Protein AF-A0A9E5QX02-F1 (afdb_monomer_lite)

pLDDT: mean 84.12, std 15.32, range [44.25, 98.12]

Secondary structure (DSSP, 8-state):
-----------------PPPP--EEEEE----GGG-S--EEEEE-TT--EEEEE---SEETTEE-HHHHHHHHHHHHHHHHHHHHTT------------------

Radius of gyration: 23.59 Å; chains: 1; bounding box: 72×51×41 Å

Structure (mmCIF, N/CA/C/O backbone):
data_AF-A0A9E5QX02-F1
#
_entry.id   AF-A0A9E5QX02-F1
#
loop_
_atom_site.group_PDB
_atom_site.id
_atom_site.type_symbol
_atom_site.label_atom_id
_atom_site.label_alt_id
_atom_site.label_comp_id
_atom_site.label_asym_id
_atom_site.label_entity_id
_atom_site.label_seq_id
_atom_site.pdbx_PDB_ins_code
_atom_site.Cartn_x
_atom_site.Cartn_y
_atom_site.Cartn_z
_atom_site.occupancy
_atom_site.B_iso_or_equiv
_atom_site.auth_seq_id
_atom_site.auth_comp_id
_atom_site.auth_asym_id
_atom_site.auth_atom_id
_atom_site.pdbx_PDB_model_num
ATOM 1 N N . MET A 1 1 ? -53.864 42.034 19.540 1.00 48.34 1 MET A N 1
ATOM 2 C CA . MET A 1 1 ? -53.451 40.647 19.834 1.00 48.34 1 MET A CA 1
ATOM 3 C C . MET A 1 1 ? -52.258 40.343 18.944 1.00 48.34 1 MET A C 1
ATOM 5 O O . MET A 1 1 ? -52.439 40.263 17.739 1.00 48.34 1 MET A O 1
ATOM 9 N N . ALA A 1 2 ? -51.043 40.322 19.492 1.00 44.25 2 ALA A N 1
ATOM 10 C CA . ALA A 1 2 ? -49.850 39.963 18.728 1.00 44.25 2 ALA A CA 1
ATOM 11 C C . ALA A 1 2 ? -49.615 38.461 18.913 1.00 44.25 2 ALA A C 1
ATOM 13 O O . ALA A 1 2 ? -49.439 38.001 20.038 1.00 44.25 2 ALA A O 1
ATOM 14 N N . SER A 1 3 ? -49.701 37.707 17.818 1.00 55.94 3 SER A N 1
ATOM 15 C CA . SER A 1 3 ? -49.433 36.270 17.791 1.00 55.94 3 SER A CA 1
ATOM 16 C C . SER A 1 3 ? -47.935 36.044 17.975 1.00 55.94 3 SER A C 1
ATOM 18 O O . SER A 1 3 ? -47.141 36.432 17.120 1.00 55.94 3 SER A O 1
ATOM 20 N N . SER A 1 4 ? -47.546 35.438 19.095 1.00 57.94 4 SER A N 1
ATOM 21 C CA . SER A 1 4 ? -46.177 34.976 19.319 1.00 57.94 4 SER A CA 1
ATOM 22 C C . SER A 1 4 ? -45.943 33.698 18.520 1.00 57.94 4 SER A C 1
ATOM 24 O O . SER A 1 4 ? -46.491 32.646 18.838 1.00 57.94 4 SER A O 1
ATOM 26 N N . SER A 1 5 ? -45.133 33.797 17.470 1.00 63.34 5 SER A N 1
ATOM 27 C CA . SER A 1 5 ? -44.633 32.641 16.731 1.00 63.34 5 SER A CA 1
ATOM 28 C C . SER A 1 5 ? -43.449 32.037 17.485 1.00 63.34 5 SER A C 1
ATOM 30 O O . SER A 1 5 ? -42.386 32.650 17.569 1.00 63.34 5 SER A O 1
ATOM 32 N N . THR A 1 6 ? -43.629 30.841 18.042 1.00 63.78 6 THR A N 1
ATOM 33 C CA . THR A 1 6 ? -42.537 30.041 18.611 1.00 63.78 6 THR A CA 1
ATOM 34 C C . THR A 1 6 ? -41.683 29.489 17.472 1.00 63.78 6 THR A C 1
ATOM 36 O O . THR A 1 6 ? -42.134 28.636 16.709 1.00 63.78 6 THR A O 1
ATOM 39 N N . LEU A 1 7 ? -40.450 29.979 17.348 1.00 53.75 7 LEU A N 1
ATOM 40 C CA . LEU A 1 7 ? -39.440 29.401 16.466 1.00 53.75 7 LEU A CA 1
ATOM 41 C C . LEU A 1 7 ? -38.857 28.156 17.143 1.00 53.75 7 LEU A C 1
ATOM 43 O O . LEU A 1 7 ? -38.283 28.244 18.226 1.00 53.75 7 LEU A O 1
ATOM 47 N N . MET A 1 8 ? -39.017 26.998 16.507 1.00 59.16 8 MET A N 1
ATOM 48 C CA . MET A 1 8 ? -38.301 25.781 16.884 1.00 59.16 8 MET A CA 1
ATOM 49 C C . MET A 1 8 ? -36.873 25.886 16.348 1.00 59.16 8 MET A C 1
ATOM 51 O O . MET A 1 8 ? -36.669 25.963 15.138 1.00 59.16 8 MET A O 1
ATOM 55 N N . ALA A 1 9 ? -35.887 25.936 17.241 1.00 64.44 9 ALA A N 1
A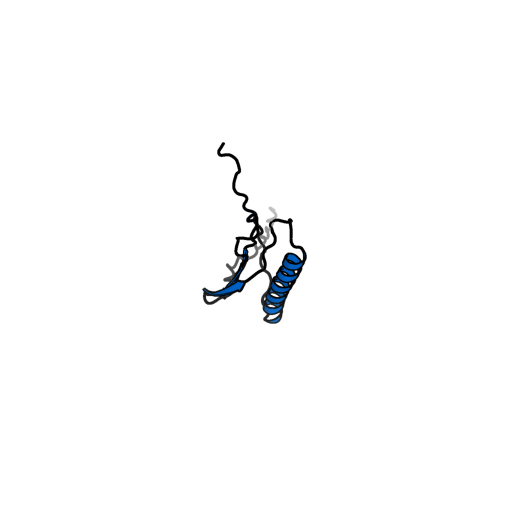TOM 56 C CA . ALA A 1 9 ? -34.490 25.802 16.856 1.00 64.44 9 ALA A CA 1
ATOM 57 C C . ALA A 1 9 ? -34.247 24.354 16.405 1.00 64.44 9 ALA A C 1
ATOM 59 O O . ALA A 1 9 ? -34.526 23.416 17.147 1.00 64.44 9 ALA A O 1
ATOM 60 N N . GLN A 1 10 ? -33.753 24.177 15.181 1.00 63.91 10 GLN A N 1
ATOM 61 C CA . GLN A 1 10 ? -33.304 22.883 14.678 1.00 63.91 10 GLN A CA 1
ATOM 62 C C . GLN A 1 10 ? -32.054 22.473 15.474 1.00 63.91 10 GLN A C 1
ATOM 64 O O . GLN A 1 10 ? -31.032 23.157 15.400 1.00 63.91 10 GLN A O 1
ATOM 69 N N . GLU A 1 11 ? -32.124 21.388 16.246 1.00 64.69 11 GLU A N 1
ATOM 70 C CA . GLU A 1 11 ? -30.949 20.832 16.925 1.00 64.69 11 GLU A CA 1
ATOM 71 C C . GLU A 1 11 ? -29.940 20.366 15.869 1.00 64.69 11 GLU A C 1
ATOM 73 O O . GLU A 1 11 ? -30.192 19.437 15.098 1.00 64.69 11 GLU A O 1
ATOM 78 N N . LEU A 1 12 ? -28.801 21.057 15.792 1.00 66.81 12 LEU A N 1
ATOM 79 C CA . LEU A 1 12 ? -27.678 20.619 14.974 1.00 66.81 12 LEU A CA 1
ATOM 80 C C . LEU A 1 12 ? -27.144 19.305 15.561 1.00 66.81 12 LEU A C 1
ATOM 82 O O . LEU A 1 12 ? -27.014 19.213 16.786 1.00 66.81 12 LEU A O 1
ATOM 86 N N . PRO A 1 13 ? -26.812 18.302 14.728 1.00 68.75 13 PRO A N 1
ATOM 87 C CA . PRO A 1 13 ? -26.211 17.074 15.222 1.00 68.75 13 PRO A CA 1
ATOM 88 C C . PRO A 1 13 ? -24.969 17.433 16.038 1.00 68.75 13 PRO A C 1
ATOM 90 O O . PRO A 1 13 ? -24.079 18.145 15.566 1.00 68.75 13 PRO A O 1
ATOM 93 N N . THR A 1 14 ? -24.922 16.972 17.284 1.00 60.59 14 THR A N 1
ATOM 94 C CA . THR A 1 14 ? -23.753 17.145 18.137 1.00 60.59 14 THR A CA 1
ATOM 95 C C . THR A 1 14 ? -22.588 16.399 17.495 1.00 60.59 14 THR A C 1
ATOM 97 O O . THR A 1 14 ? -22.561 15.170 17.440 1.00 60.59 14 THR A O 1
ATOM 100 N N . LEU A 1 15 ? -21.616 17.154 16.977 1.00 59.88 15 LEU A N 1
ATOM 101 C CA . LEU A 1 15 ? -20.345 16.622 16.495 1.00 59.88 15 LEU A CA 1
ATOM 102 C C . LEU A 1 15 ? -19.548 16.141 17.710 1.00 59.88 15 LEU A C 1
ATOM 104 O O . LEU A 1 15 ? -18.683 16.845 18.225 1.00 59.88 15 LEU A O 1
ATOM 108 N N . THR A 1 16 ? -19.874 14.957 18.221 1.00 64.06 16 THR A N 1
ATOM 109 C CA . THR A 1 16 ? -18.995 14.282 19.169 1.00 64.06 16 THR A CA 1
ATOM 110 C C . THR A 1 16 ? -17.711 13.926 18.418 1.00 64.06 16 THR A C 1
ATOM 112 O O . THR A 1 16 ? -17.784 13.239 17.394 1.00 64.06 16 THR A O 1
ATOM 115 N N . PRO A 1 17 ? -16.530 14.407 18.853 1.00 65.25 17 PRO A N 1
ATOM 116 C CA . PRO A 1 17 ? -15.276 13.977 18.256 1.00 65.25 17 PRO A CA 1
ATOM 117 C C . PRO A 1 17 ? -15.135 12.479 18.519 1.00 65.25 17 PRO A C 1
ATOM 119 O O . PRO A 1 17 ? -14.920 12.047 19.651 1.00 65.25 17 PRO A O 1
ATOM 122 N N . ARG A 1 18 ? -15.329 11.672 17.477 1.00 63.81 18 ARG A N 1
ATOM 123 C CA . ARG A 1 18 ? -15.153 10.227 17.564 1.00 63.81 18 ARG A CA 1
ATOM 124 C C . ARG A 1 18 ? -13.647 9.960 17.565 1.00 63.81 18 ARG A C 1
ATOM 126 O O . ARG A 1 18 ? -12.957 10.323 16.616 1.00 63.81 18 ARG A O 1
ATOM 133 N N . SER A 1 19 ? -13.134 9.395 18.657 1.00 74.81 19 SER A N 1
ATOM 134 C CA . SER A 1 19 ? -11.778 8.845 18.685 1.00 74.81 19 SER A CA 1
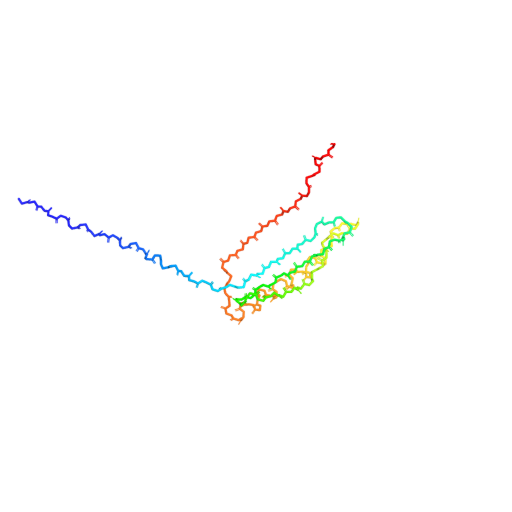ATOM 135 C C . SER A 1 19 ? -11.797 7.573 17.849 1.00 74.81 19 SER A C 1
ATOM 137 O O . SER A 1 19 ? -12.537 6.648 18.178 1.00 74.81 19 SER A O 1
ATOM 139 N N . TYR A 1 20 ? -11.044 7.551 16.754 1.00 79.38 20 TYR A N 1
ATOM 140 C CA . TYR A 1 20 ? -10.898 6.364 15.922 1.00 79.38 20 TYR A CA 1
ATOM 141 C C . TYR A 1 20 ? -9.561 5.709 16.225 1.00 79.38 20 TYR A C 1
ATOM 143 O O . TYR A 1 20 ? -8.519 6.365 16.188 1.00 79.38 20 TYR A O 1
ATOM 151 N N . GLU A 1 21 ? -9.602 4.411 16.472 1.00 89.62 21 GL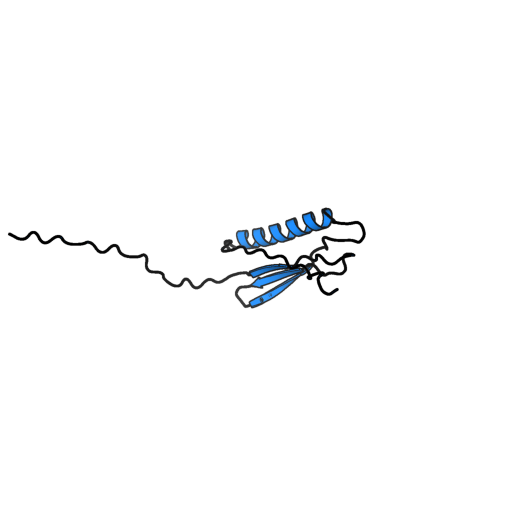U A N 1
ATOM 152 C CA . GLU A 1 21 ? -8.445 3.559 16.246 1.00 89.62 21 GLU A CA 1
ATOM 153 C C . GLU A 1 21 ? -8.412 3.217 14.757 1.00 89.62 21 GLU A C 1
ATOM 155 O O . GLU A 1 21 ? -9.458 3.117 14.109 1.00 89.62 21 GLU A O 1
ATOM 160 N N . TYR A 1 22 ? -7.217 3.111 14.187 1.00 93.38 22 TYR A N 1
ATOM 161 C CA . TYR A 1 22 ? -7.063 2.818 12.771 1.00 93.38 22 TYR A CA 1
ATOM 162 C C . TYR A 1 22 ? -5.882 1.891 12.541 1.00 93.38 22 TYR A C 1
ATOM 164 O O . TYR A 1 22 ? -4.804 2.073 13.104 1.00 93.38 22 TYR A O 1
ATOM 172 N N . TYR A 1 23 ? -6.083 0.961 11.614 1.00 96.69 23 TYR A N 1
ATOM 173 C CA . TYR A 1 23 ? -4.982 0.413 10.847 1.00 96.69 23 TYR A CA 1
ATOM 174 C C . TYR A 1 23 ? -4.647 1.372 9.710 1.00 96.69 23 TYR A C 1
ATOM 176 O O . TYR A 1 23 ? -5.526 1.826 8.977 1.00 96.69 23 TYR A O 1
ATOM 184 N N . GLN A 1 24 ? -3.362 1.648 9.526 1.00 96.75 24 GLN A N 1
ATOM 185 C CA . GLN A 1 24 ? -2.876 2.319 8.327 1.00 96.75 24 GLN A CA 1
ATOM 186 C C . GLN A 1 24 ? -2.200 1.287 7.431 1.00 96.75 24 GLN A C 1
ATOM 188 O O . GLN A 1 24 ? -1.151 0.753 7.782 1.00 96.75 24 GLN A O 1
ATOM 193 N N . VAL A 1 25 ? -2.776 1.045 6.254 1.00 97.25 25 VAL A N 1
ATOM 194 C CA . VAL A 1 25 ? -2.159 0.249 5.186 1.00 97.25 25 VAL A CA 1
ATOM 195 C C . VAL A 1 25 ? -1.652 1.211 4.117 1.00 97.25 25 VAL A C 1
ATOM 197 O O . VAL A 1 25 ? -2.406 2.021 3.589 1.00 97.25 25 VAL A O 1
ATOM 200 N N . THR A 1 26 ? -0.355 1.181 3.829 1.00 96.75 26 THR A N 1
ATOM 201 C CA . THR A 1 26 ? 0.293 2.047 2.836 1.00 96.75 26 THR A CA 1
ATOM 202 C C . THR A 1 26 ? 1.070 1.199 1.847 1.00 96.75 26 THR A C 1
ATOM 204 O O . THR A 1 26 ? 1.988 0.482 2.230 1.00 96.75 26 THR A O 1
ATOM 207 N N . THR A 1 27 ? 0.735 1.304 0.568 1.00 95.19 27 THR A N 1
ATOM 208 C CA . THR A 1 27 ? 1.452 0.638 -0.521 1.00 95.19 27 THR A CA 1
ATOM 209 C C . THR A 1 27 ? 2.332 1.653 -1.235 1.00 95.19 27 THR A C 1
ATOM 211 O O . THR A 1 27 ? 1.856 2.690 -1.693 1.00 95.19 27 THR A O 1
ATOM 214 N N . ILE A 1 28 ? 3.624 1.364 -1.326 1.00 92.44 28 ILE A N 1
ATOM 215 C CA . ILE A 1 28 ? 4.590 2.137 -2.101 1.00 92.44 28 ILE A CA 1
ATOM 216 C C . ILE A 1 28 ? 4.989 1.271 -3.283 1.00 92.44 28 ILE A C 1
ATOM 218 O O . ILE A 1 28 ? 5.604 0.222 -3.093 1.00 92.44 28 ILE A O 1
ATOM 222 N N . GLU A 1 29 ? 4.667 1.730 -4.487 1.00 88.31 29 GLU A N 1
ATOM 223 C CA . GLU A 1 29 ? 4.983 1.020 -5.721 1.00 88.31 29 GLU A CA 1
ATOM 224 C C . GLU A 1 29 ? 6.142 1.683 -6.457 1.00 88.31 29 GLU A C 1
ATOM 226 O O . GLU A 1 29 ? 6.191 2.905 -6.625 1.00 88.31 29 GLU A O 1
ATOM 231 N N . SER A 1 30 ? 7.113 0.880 -6.887 1.00 81.38 30 SER A N 1
ATOM 232 C CA . SER A 1 30 ? 8.266 1.401 -7.600 1.00 81.38 30 SER A CA 1
ATOM 233 C C . SER A 1 30 ? 7.961 1.672 -9.069 1.00 81.38 30 SER A C 1
ATOM 235 O O . SER A 1 30 ? 7.652 0.763 -9.836 1.00 81.38 30 SER A O 1
ATOM 237 N N . VAL A 1 31 ? 8.198 2.921 -9.472 1.00 77.88 31 VAL A N 1
ATOM 238 C CA . VAL A 1 31 ? 8.240 3.371 -10.873 1.00 77.88 31 VAL A CA 1
ATOM 239 C C . VAL A 1 31 ? 9.675 3.548 -11.393 1.00 77.88 31 VAL A C 1
ATOM 241 O O . VAL A 1 31 ? 9.907 4.221 -12.393 1.00 77.88 31 VAL A O 1
ATOM 244 N N . VAL A 1 32 ? 10.667 2.984 -10.692 1.00 74.31 32 VAL A N 1
ATOM 245 C CA . VAL A 1 32 ? 12.084 3.167 -11.036 1.00 74.31 32 VAL A CA 1
ATOM 246 C C . VAL A 1 32 ? 12.432 2.326 -12.271 1.00 74.31 32 VAL A C 1
ATOM 248 O O . VAL A 1 32 ? 12.171 1.116 -12.273 1.00 74.31 32 VAL A O 1
ATOM 251 N N . PRO A 1 33 ? 13.066 2.922 -13.302 1.00 67.56 33 PRO A N 1
ATOM 252 C CA . PRO A 1 33 ? 13.523 2.192 -14.479 1.00 67.56 33 PRO A CA 1
ATOM 253 C C . PRO A 1 33 ? 14.412 0.994 -14.125 1.00 67.56 33 PRO A C 1
ATOM 255 O O . PRO A 1 33 ? 15.144 1.008 -13.136 1.00 67.56 33 PRO A O 1
ATOM 258 N N . ALA A 1 34 ? 14.345 -0.052 -14.952 1.00 72.69 34 ALA A N 1
ATOM 259 C CA . ALA A 1 34 ? 15.065 -1.315 -14.759 1.00 72.69 34 ALA A CA 1
ATOM 260 C C . ALA A 1 34 ? 14.711 -2.095 -13.473 1.00 72.69 34 ALA A C 1
ATOM 262 O O . ALA A 1 34 ? 15.386 -3.070 -13.154 1.00 72.69 34 ALA A O 1
ATOM 263 N N . GLY A 1 35 ? 13.642 -1.718 -12.761 1.00 71.25 35 GLY A N 1
ATOM 264 C CA . GLY A 1 35 ? 13.120 -2.499 -11.637 1.00 71.25 35 GLY A CA 1
ATOM 265 C C . GLY A 1 35 ? 14.013 -2.488 -10.399 1.00 71.25 35 GLY A C 1
ATOM 266 O O . GLY A 1 35 ? 13.974 -3.427 -9.611 1.00 71.25 35 GLY A O 1
ATOM 267 N N . LEU A 1 36 ? 14.833 -1.449 -10.223 1.00 77.94 36 LEU A N 1
ATOM 268 C CA . LEU A 1 36 ? 15.742 -1.331 -9.076 1.00 77.94 36 LEU A CA 1
ATOM 269 C C . LEU A 1 36 ? 15.063 -0.835 -7.796 1.00 77.94 36 LEU A C 1
ATOM 271 O O . LEU A 1 36 ? 15.687 -0.826 -6.732 1.00 77.94 36 LEU A O 1
ATOM 275 N N . GLY A 1 37 ? 13.812 -0.382 -7.870 1.00 80.00 37 GLY A N 1
ATOM 276 C CA . GLY A 1 37 ? 13.118 0.025 -6.661 1.00 80.00 37 GLY A CA 1
ATOM 277 C C . GLY A 1 37 ? 12.625 -1.154 -5.833 1.00 80.00 37 GLY A C 1
ATOM 278 O O . GLY A 1 37 ? 12.844 -2.328 -6.134 1.00 80.00 37 GLY A O 1
ATOM 279 N N . ARG A 1 38 ? 12.028 -0.806 -4.698 1.00 88.06 38 ARG A N 1
ATOM 280 C CA . ARG A 1 38 ? 11.621 -1.744 -3.659 1.00 88.06 38 ARG A CA 1
ATOM 281 C C . ARG A 1 38 ? 10.170 -1.451 -3.326 1.00 88.06 38 ARG A C 1
ATOM 283 O O . ARG A 1 38 ? 9.925 -0.666 -2.414 1.00 88.06 38 ARG A O 1
ATOM 290 N N . SER A 1 39 ? 9.240 -2.042 -4.072 1.00 93.94 39 SER A N 1
ATOM 291 C CA . SER A 1 39 ? 7.827 -1.950 -3.712 1.00 93.94 39 SER A CA 1
ATOM 292 C C . SER A 1 39 ? 7.597 -2.561 -2.322 1.00 93.94 39 SER A C 1
ATOM 294 O O . SER A 1 39 ? 8.212 -3.578 -1.963 1.00 93.94 39 SER A O 1
ATOM 296 N N . ARG A 1 40 ? 6.765 -1.916 -1.501 1.00 95.62 40 ARG A N 1
ATOM 297 C CA . ARG A 1 40 ? 6.482 -2.313 -0.112 1.00 95.62 40 ARG A CA 1
ATOM 298 C C . ARG A 1 40 ? 5.040 -2.030 0.259 1.00 95.62 40 ARG A C 1
ATOM 300 O O . ARG A 1 40 ? 4.506 -0.985 -0.094 1.00 95.62 40 ARG A O 1
ATOM 307 N N . MET A 1 41 ? 4.469 -2.910 1.066 1.00 97.12 41 MET A N 1
ATOM 308 C CA . MET A 1 41 ? 3.275 -2.622 1.845 1.00 97.12 41 MET A CA 1
ATOM 309 C C . MET A 1 41 ? 3.683 -2.448 3.303 1.00 97.12 41 MET A C 1
ATOM 311 O O . MET A 1 41 ? 4.309 -3.327 3.891 1.00 97.12 41 MET A O 1
ATOM 315 N N . LEU A 1 42 ? 3.338 -1.304 3.871 1.00 97.50 42 LEU A N 1
ATOM 316 C CA . LEU A 1 42 ? 3.549 -0.966 5.268 1.00 97.50 42 LEU A CA 1
ATOM 317 C C . LEU A 1 42 ? 2.201 -1.015 5.969 1.00 97.50 42 LEU A C 1
ATOM 319 O O . LEU A 1 42 ? 1.255 -0.362 5.529 1.00 97.50 42 LEU A O 1
ATOM 323 N N . ILE A 1 43 ? 2.119 -1.771 7.054 1.00 97.88 43 ILE A N 1
ATOM 324 C CA . ILE A 1 43 ? 0.930 -1.844 7.892 1.00 97.88 43 ILE A CA 1
ATOM 325 C C . ILE A 1 43 ? 1.304 -1.338 9.272 1.00 97.88 43 ILE A C 1
ATOM 327 O O . ILE A 1 43 ? 2.276 -1.803 9.862 1.00 97.88 43 ILE A O 1
ATOM 331 N N . ARG A 1 44 ? 0.543 -0.379 9.781 1.00 97.38 44 ARG A N 1
ATOM 332 C CA . ARG A 1 44 ? 0.645 0.107 11.154 1.00 97.38 44 ARG A CA 1
ATOM 333 C C . ARG A 1 44 ? -0.643 -0.237 11.885 1.00 97.38 44 ARG A C 1
ATOM 335 O O . ARG A 1 44 ? -1.712 0.081 11.370 1.00 97.38 44 ARG A O 1
ATOM 342 N N . ASP A 1 45 ? -0.515 -0.892 13.031 1.00 95.44 45 ASP A N 1
ATOM 343 C CA . ASP A 1 45 ? -1.645 -1.250 13.893 1.00 95.44 45 ASP A CA 1
ATOM 344 C C . ASP A 1 45 ? -2.027 -0.112 14.854 1.00 95.44 45 ASP A C 1
ATOM 346 O O . ASP A 1 45 ? -1.347 0.919 14.936 1.00 95.44 45 ASP A O 1
ATOM 350 N N . GLU A 1 46 ? -3.108 -0.312 15.602 1.00 93.38 46 GLU A N 1
ATOM 351 C CA . GLU A 1 46 ? -3.641 0.632 16.584 1.00 93.38 46 GLU A CA 1
ATOM 352 C C . GLU A 1 46 ? -2.672 0.913 17.745 1.00 93.38 46 GLU A C 1
ATOM 354 O O . GLU A 1 46 ? -2.715 1.976 18.362 1.00 93.38 46 GLU A O 1
ATOM 359 N N . ASN A 1 47 ? -1.734 -0.005 17.995 1.00 94.06 47 ASN A N 1
ATOM 360 C CA . ASN A 1 47 ? -0.695 0.115 19.016 1.00 94.06 47 ASN A CA 1
ATOM 361 C C . ASN A 1 47 ? 0.589 0.775 18.476 1.00 94.06 47 ASN A C 1
ATOM 363 O O . ASN A 1 47 ? 1.585 0.901 19.194 1.00 94.06 47 ASN A O 1
ATOM 367 N N . GLY A 1 48 ? 0.596 1.184 17.204 1.00 92.12 48 GLY A N 1
ATOM 368 C CA . GLY A 1 48 ? 1.722 1.828 16.538 1.00 92.12 48 GLY A CA 1
ATOM 369 C C . GLY A 1 48 ? 2.844 0.879 16.104 1.00 92.12 48 GLY A C 1
ATOM 370 O O . GLY A 1 48 ? 3.909 1.363 15.704 1.00 92.12 48 GLY A O 1
ATOM 371 N N . ARG A 1 49 ? 2.639 -0.443 16.154 1.00 95.44 49 ARG A N 1
ATOM 372 C CA . ARG A 1 49 ? 3.597 -1.435 15.643 1.00 95.44 49 ARG A CA 1
ATOM 373 C C . ARG A 1 49 ? 3.518 -1.478 14.122 1.00 95.44 49 ARG A C 1
ATOM 375 O O . ARG A 1 49 ? 2.447 -1.323 13.544 1.00 95.44 49 ARG A O 1
ATOM 382 N N . GLN A 1 50 ? 4.663 -1.699 13.479 1.00 96.69 50 GLN A N 1
ATOM 383 C CA . GLN A 1 50 ? 4.773 -1.706 12.024 1.00 96.69 50 GLN A CA 1
ATOM 384 C C . GLN A 1 50 ? 5.145 -3.094 11.494 1.00 96.69 50 GLN A C 1
ATOM 386 O O . GLN A 1 50 ? 6.114 -3.703 11.944 1.00 96.69 50 GLN A O 1
ATOM 391 N N . GLU A 1 51 ? 4.388 -3.553 10.505 1.00 96.00 51 GLU A N 1
ATOM 392 C CA . GLU A 1 51 ? 4.661 -4.714 9.663 1.00 96.00 51 GLU A CA 1
ATOM 393 C C . GLU A 1 51 ? 5.047 -4.222 8.257 1.00 96.00 51 GLU A C 1
ATOM 395 O O . GLU A 1 51 ? 4.453 -3.280 7.730 1.00 96.00 51 GLU A 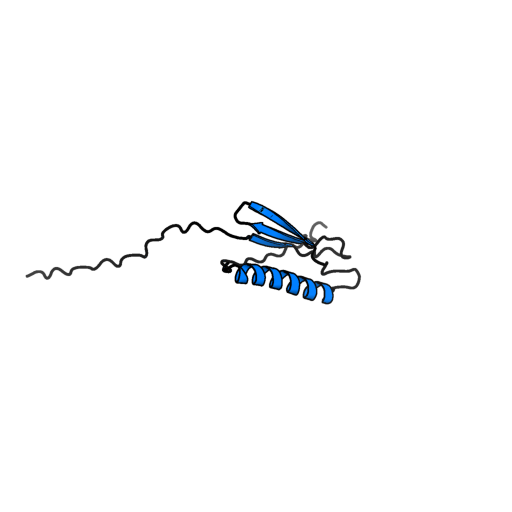O 1
ATOM 400 N N . GLU A 1 52 ? 6.059 -4.843 7.648 1.00 96.25 52 GLU A N 1
ATOM 401 C CA . GLU A 1 52 ? 6.480 -4.567 6.271 1.00 96.25 52 GLU A CA 1
ATOM 402 C C . GLU A 1 52 ? 6.402 -5.853 5.449 1.00 96.25 52 GLU A C 1
ATOM 404 O O . GLU A 1 52 ? 7.065 -6.845 5.759 1.00 96.25 52 GLU A O 1
ATOM 409 N N . LEU A 1 53 ? 5.633 -5.809 4.364 1.00 95.56 53 LEU A N 1
ATOM 410 C CA . LEU A 1 53 ? 5.557 -6.869 3.369 1.00 95.56 53 LEU A CA 1
ATOM 411 C C . LEU A 1 53 ? 6.224 -6.399 2.077 1.00 95.56 53 LEU A C 1
ATOM 413 O O . LEU A 1 53 ? 6.063 -5.256 1.633 1.00 95.56 53 LEU A O 1
ATOM 417 N N . LYS A 1 54 ? 7.000 -7.292 1.463 1.00 95.19 54 LYS A N 1
ATOM 418 C CA . LYS A 1 54 ? 7.606 -7.030 0.156 1.00 95.19 54 LYS A CA 1
ATOM 419 C C . LYS A 1 54 ? 6.553 -7.192 -0.931 1.00 95.19 54 LYS A C 1
ATOM 421 O O . LYS A 1 54 ? 5.829 -8.180 -0.939 1.00 95.19 54 LYS A O 1
ATOM 426 N N . LEU A 1 55 ? 6.526 -6.228 -1.840 1.00 95.69 55 LEU A N 1
ATOM 427 C CA . LEU A 1 55 ? 5.749 -6.273 -3.069 1.00 95.69 55 LEU A CA 1
ATOM 428 C C . LEU A 1 55 ? 6.710 -6.390 -4.257 1.00 95.69 55 LEU A C 1
ATOM 430 O O . LEU A 1 55 ? 7.885 -6.017 -4.160 1.00 95.69 55 LEU A O 1
ATOM 434 N N . GLU A 1 56 ? 6.208 -6.911 -5.367 1.00 93.81 56 GLU A N 1
ATOM 435 C CA . GLU A 1 56 ? 6.962 -7.073 -6.605 1.00 93.81 56 GLU A CA 1
ATOM 436 C C . GLU A 1 56 ? 7.047 -5.758 -7.391 1.00 93.81 56 GLU A C 1
ATOM 438 O O . GLU A 1 56 ? 6.189 -4.887 -7.272 1.00 93.81 56 GLU A O 1
ATOM 443 N N . ASN A 1 57 ? 8.073 -5.598 -8.227 1.00 90.38 57 ASN A N 1
ATOM 444 C CA . ASN A 1 57 ? 8.262 -4.365 -8.998 1.00 90.38 57 ASN A CA 1
ATOM 445 C C . ASN A 1 57 ? 7.379 -4.320 -10.251 1.00 90.38 57 ASN A C 1
ATOM 447 O O . ASN A 1 57 ? 7.271 -5.309 -10.976 1.00 90.38 57 ASN A O 1
ATOM 451 N N . PHE A 1 58 ? 6.823 -3.149 -10.566 1.00 89.81 58 PHE A N 1
ATOM 452 C CA . PHE A 1 58 ? 5.994 -2.963 -11.763 1.00 89.81 58 PHE A CA 1
ATOM 453 C C . PHE A 1 58 ? 6.808 -2.821 -13.048 1.00 89.81 58 PHE A C 1
ATOM 455 O O . PHE A 1 58 ? 6.341 -3.232 -14.104 1.00 89.81 58 PHE A O 1
ATOM 462 N N . PHE A 1 59 ? 8.015 -2.257 -12.982 1.00 87.19 59 PHE A N 1
ATOM 463 C CA . PHE A 1 59 ? 8.825 -1.944 -14.160 1.00 87.19 59 PHE A CA 1
ATOM 464 C C . PHE A 1 59 ? 10.065 -2.825 -14.257 1.00 87.19 59 PHE A C 1
ATOM 466 O O . PHE A 1 59 ? 10.681 -3.200 -13.263 1.00 87.19 59 PHE A O 1
ATOM 473 N N . SER A 1 60 ? 10.457 -3.100 -15.494 1.00 84.81 60 SER A N 1
ATOM 474 C CA . SER A 1 60 ? 11.691 -3.777 -15.874 1.00 84.81 60 SER A CA 1
ATOM 475 C C . SER A 1 60 ? 12.319 -3.058 -17.071 1.00 84.81 60 SER A C 1
ATOM 477 O O . SER A 1 60 ? 11.745 -2.109 -17.608 1.00 84.81 60 SER A O 1
ATOM 479 N N . ALA A 1 61 ? 13.483 -3.520 -17.533 1.00 84.12 61 ALA A N 1
ATOM 480 C CA . ALA A 1 61 ? 14.098 -2.984 -18.750 1.00 84.12 61 ALA A CA 1
ATOM 481 C C . ALA A 1 61 ? 13.245 -3.214 -20.016 1.00 84.12 61 ALA A C 1
ATOM 483 O O . ALA A 1 61 ? 13.400 -2.486 -20.990 1.00 84.12 61 ALA A O 1
ATOM 484 N N . VAL A 1 62 ? 12.343 -4.203 -20.004 1.00 86.81 62 VAL A N 1
ATOM 485 C CA . VAL A 1 62 ? 11.481 -4.551 -21.148 1.00 86.81 62 VAL A CA 1
ATOM 486 C C . VAL A 1 62 ? 10.087 -3.921 -21.071 1.00 86.81 62 VAL A C 1
ATOM 488 O O . VAL A 1 62 ? 9.286 -4.100 -21.984 1.00 86.81 62 VAL A O 1
ATOM 491 N N . GLY A 1 63 ? 9.791 -3.178 -19.999 1.00 86.56 63 GLY A N 1
ATOM 492 C CA . GLY A 1 63 ? 8.496 -2.537 -19.772 1.00 86.56 63 GLY A CA 1
ATOM 493 C C . GLY A 1 63 ? 7.801 -3.010 -18.496 1.00 86.56 63 GLY A C 1
ATOM 494 O O . GLY A 1 63 ? 8.452 -3.432 -17.534 1.00 86.56 63 GLY A O 1
ATOM 495 N N . ILE A 1 64 ? 6.473 -2.893 -18.488 1.00 90.69 64 ILE A N 1
ATOM 496 C CA . ILE A 1 64 ? 5.615 -3.156 -17.327 1.00 90.69 64 ILE A CA 1
ATOM 497 C C . ILE A 1 64 ? 5.378 -4.663 -17.154 1.00 90.69 64 ILE A C 1
ATOM 499 O O . ILE A 1 64 ? 5.039 -5.362 -18.108 1.00 90.69 64 ILE A O 1
ATOM 503 N N . ASN A 1 65 ? 5.506 -5.157 -15.924 1.00 91.19 65 ASN A N 1
ATOM 504 C CA . ASN A 1 65 ? 5.214 -6.532 -15.545 1.00 91.19 65 ASN A CA 1
ATOM 505 C C . ASN A 1 65 ? 3.809 -6.639 -14.925 1.00 91.19 65 ASN A C 1
ATOM 507 O O . ASN A 1 65 ? 3.620 -6.453 -13.723 1.00 91.19 65 ASN A O 1
ATOM 511 N N . PHE A 1 66 ? 2.818 -6.987 -15.748 1.00 94.69 66 PHE A N 1
ATOM 512 C CA . PHE A 1 66 ? 1.436 -7.178 -15.294 1.00 94.69 66 PHE A CA 1
ATOM 513 C C . PHE A 1 66 ? 1.253 -8.363 -14.342 1.00 94.69 66 PHE A C 1
ATOM 515 O O . PHE A 1 66 ? 0.346 -8.334 -13.516 1.00 94.69 66 PHE A O 1
ATOM 522 N N . GLY A 1 67 ? 2.110 -9.386 -14.416 1.00 95.00 67 GLY A N 1
ATOM 523 C CA . GLY A 1 67 ? 2.080 -10.503 -13.469 1.00 95.00 67 GLY A CA 1
ATOM 524 C C . GLY A 1 67 ? 2.382 -10.038 -12.046 1.00 95.00 67 GLY A C 1
ATOM 525 O O . GLY A 1 67 ? 1.648 -10.367 -11.116 1.00 95.00 67 GLY A O 1
ATOM 526 N N . ASN A 1 68 ? 3.406 -9.195 -11.902 1.00 93.44 68 ASN A N 1
ATOM 527 C CA . ASN A 1 68 ? 3.767 -8.580 -10.627 1.00 93.44 68 ASN A CA 1
ATOM 528 C C . ASN A 1 68 ? 2.641 -7.685 -10.099 1.00 93.44 68 ASN A C 1
ATOM 530 O O . ASN A 1 68 ? 2.288 -7.789 -8.929 1.00 93.44 68 ASN A O 1
ATOM 534 N N . ILE A 1 69 ? 2.032 -6.872 -10.971 1.00 93.56 69 ILE A N 1
ATOM 535 C CA . ILE A 1 69 ? 0.885 -6.025 -10.609 1.00 93.56 69 ILE A CA 1
ATOM 536 C C . ILE A 1 69 ? -0.264 -6.878 -10.065 1.00 93.56 69 ILE A C 1
ATOM 538 O O . ILE A 1 69 ? -0.721 -6.643 -8.954 1.00 93.56 69 ILE A O 1
ATOM 542 N N . MET A 1 70 ? -0.698 -7.906 -10.799 1.00 95.88 70 MET A N 1
ATOM 543 C CA . MET A 1 70 ? -1.804 -8.767 -10.360 1.00 95.88 70 MET A CA 1
ATOM 544 C C . MET A 1 70 ? -1.499 -9.487 -9.040 1.00 95.88 70 MET A C 1
ATOM 546 O O . MET A 1 70 ? -2.382 -9.622 -8.195 1.00 95.88 70 MET A O 1
ATOM 550 N N . SER A 1 71 ? -0.253 -9.932 -8.850 1.00 96.25 71 SER A N 1
ATOM 551 C CA . SER A 1 71 ? 0.188 -10.544 -7.594 1.00 96.25 71 SER A CA 1
ATOM 552 C C . SER A 1 71 ? 0.117 -9.552 -6.426 1.00 96.25 71 SER A C 1
ATOM 554 O O . SER A 1 71 ? -0.424 -9.879 -5.369 1.00 96.25 71 SER A O 1
ATOM 556 N N . ASN A 1 72 ? 0.600 -8.320 -6.622 1.00 95.44 72 ASN A N 1
ATOM 557 C CA . ASN A 1 72 ? 0.533 -7.267 -5.609 1.00 95.44 72 ASN A CA 1
ATOM 558 C C . ASN A 1 72 ? -0.914 -6.903 -5.266 1.00 95.44 72 ASN A C 1
ATOM 560 O O . ASN A 1 72 ? -1.252 -6.862 -4.087 1.00 95.44 72 ASN A O 1
ATOM 564 N N . GLU A 1 73 ? -1.779 -6.719 -6.267 1.00 97.12 73 GLU A N 1
ATOM 565 C CA . GLU A 1 73 ? -3.208 -6.437 -6.069 1.00 97.12 73 GLU A CA 1
ATOM 566 C C . GLU A 1 73 ? -3.893 -7.530 -5.239 1.00 97.12 73 GLU A C 1
ATOM 568 O O . GLU A 1 73 ? -4.638 -7.228 -4.306 1.00 97.12 73 GLU A O 1
ATOM 573 N N . ALA A 1 74 ? -3.589 -8.805 -5.502 1.00 97.56 74 ALA A N 1
ATOM 574 C CA . ALA A 1 74 ? -4.107 -9.907 -4.698 1.00 97.56 74 ALA A CA 1
ATOM 575 C C . ALA A 1 74 ? -3.611 -9.842 -3.243 1.00 97.56 74 ALA A C 1
ATOM 577 O O . ALA A 1 74 ? -4.393 -10.044 -2.316 1.00 97.56 74 ALA A O 1
ATOM 578 N N . MET A 1 75 ? -2.330 -9.528 -3.014 1.00 96.75 75 MET A N 1
ATOM 579 C CA . MET A 1 75 ? -1.784 -9.375 -1.659 1.00 96.75 75 MET A CA 1
ATOM 580 C C . MET A 1 75 ? -2.424 -8.204 -0.902 1.00 96.75 75 MET A C 1
ATOM 582 O O . MET A 1 75 ? -2.769 -8.351 0.272 1.00 96.75 75 MET A O 1
ATOM 586 N N . ILE A 1 76 ? -2.615 -7.062 -1.568 1.00 96.81 76 ILE A N 1
ATOM 587 C CA . ILE A 1 76 ? -3.278 -5.880 -1.005 1.00 96.81 76 ILE A CA 1
ATOM 588 C C . ILE A 1 76 ? -4.727 -6.207 -0.661 1.00 96.81 76 ILE A C 1
ATOM 590 O O . ILE A 1 76 ? -5.135 -6.031 0.488 1.00 96.81 76 ILE A O 1
ATOM 594 N N . GLY A 1 77 ? -5.476 -6.763 -1.615 1.00 97.00 77 GLY A N 1
ATOM 595 C CA . GLY A 1 77 ? -6.861 -7.176 -1.411 1.00 97.00 77 GLY A CA 1
ATOM 596 C C . GLY A 1 77 ? -7.010 -8.164 -0.255 1.00 97.00 77 GLY A C 1
ATOM 597 O O . GLY A 1 77 ? -7.857 -7.963 0.610 1.00 97.00 77 GLY A O 1
ATOM 598 N N . ASN A 1 78 ? -6.133 -9.169 -0.168 1.00 97.88 78 ASN A N 1
ATOM 599 C CA . ASN A 1 78 ? -6.147 -10.144 0.922 1.00 97.88 78 ASN A CA 1
ATOM 600 C C . ASN A 1 78 ? -5.914 -9.497 2.293 1.00 97.88 78 ASN A C 1
ATOM 602 O O . ASN A 1 78 ? -6.573 -9.881 3.257 1.00 97.88 78 ASN A O 1
ATOM 606 N N . LYS A 1 79 ? -5.015 -8.508 2.405 1.00 97.38 79 LYS A N 1
ATOM 607 C CA . LYS A 1 79 ? -4.796 -7.802 3.678 1.00 97.38 79 LYS A CA 1
ATOM 608 C C . LYS A 1 79 ? -6.013 -6.968 4.074 1.00 97.38 79 LYS A C 1
ATOM 610 O O . LYS A 1 79 ? -6.396 -6.980 5.241 1.00 97.38 79 LYS A O 1
ATOM 615 N N . ILE A 1 80 ? -6.633 -6.269 3.122 1.00 97.44 80 ILE A N 1
ATOM 616 C CA . ILE A 1 80 ? -7.852 -5.492 3.384 1.00 97.44 80 ILE A CA 1
ATOM 617 C C . ILE A 1 80 ? -9.010 -6.415 3.777 1.00 97.44 80 ILE A C 1
ATOM 619 O O . ILE A 1 80 ? -9.698 -6.134 4.755 1.00 97.44 80 ILE A O 1
ATOM 623 N N . GLN A 1 81 ? -9.178 -7.547 3.088 1.00 97.81 81 GLN A N 1
ATOM 624 C CA . GLN A 1 81 ? -10.175 -8.554 3.448 1.00 97.81 81 GLN A CA 1
ATOM 625 C C . GLN A 1 81 ? -9.914 -9.117 4.847 1.00 97.81 81 GLN A C 1
ATOM 627 O O . GLN A 1 81 ? -10.834 -9.181 5.649 1.00 97.81 81 GLN A O 1
ATOM 632 N N . GLN A 1 82 ? -8.661 -9.439 5.185 1.00 97.62 82 GLN A N 1
ATOM 633 C CA . GLN A 1 82 ? -8.299 -9.920 6.519 1.00 97.62 82 GLN A CA 1
ATOM 634 C C . GLN A 1 82 ? -8.681 -8.916 7.618 1.00 97.62 82 GLN A C 1
ATOM 636 O O . GLN A 1 82 ? -9.179 -9.320 8.667 1.00 97.62 82 GLN A O 1
ATOM 641 N N . LEU A 1 83 ? -8.444 -7.618 7.402 1.00 97.19 83 LEU A N 1
ATOM 642 C CA . LEU A 1 83 ? -8.852 -6.576 8.349 1.00 97.19 83 LEU A CA 1
ATOM 643 C C . LEU A 1 83 ? -10.382 -6.464 8.423 1.00 97.19 83 LEU A C 1
ATOM 645 O O . LEU A 1 83 ? -10.931 -6.340 9.516 1.00 97.19 83 LEU A O 1
ATOM 649 N N . SER A 1 84 ? -11.074 -6.589 7.289 1.00 97.50 84 SER A N 1
ATOM 650 C CA . SER A 1 84 ? -12.538 -6.626 7.250 1.00 97.50 84 SER A CA 1
ATOM 651 C C . SER A 1 84 ? 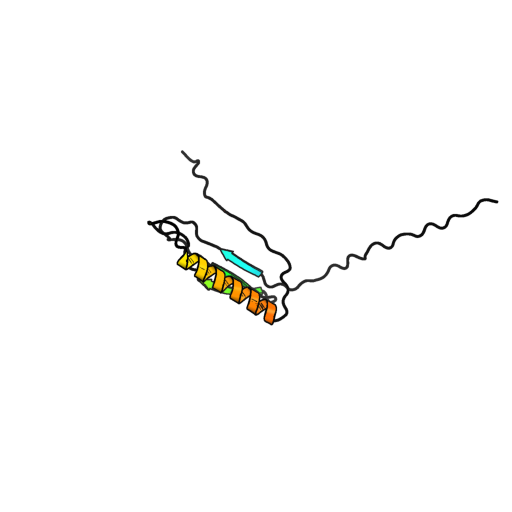-13.111 -7.817 8.022 1.00 97.50 84 SER A C 1
ATOM 653 O O . SER A 1 84 ? -14.047 -7.639 8.798 1.00 97.50 84 SER A O 1
ATOM 655 N N . ASP A 1 85 ? -12.514 -9.002 7.889 1.00 98.12 85 ASP A N 1
ATOM 656 C CA . ASP A 1 85 ? -12.908 -10.215 8.617 1.00 98.12 85 ASP A CA 1
ATOM 657 C C . ASP A 1 85 ? -12.673 -10.079 10.133 1.00 98.12 85 ASP A C 1
ATOM 659 O O . ASP A 1 85 ? -13.347 -10.725 10.935 1.00 98.12 85 ASP A O 1
ATOM 663 N N . GLN A 1 86 ? -11.737 -9.215 10.540 1.00 96.81 86 GLN A N 1
ATOM 664 C CA . GLN A 1 86 ? -11.483 -8.844 11.938 1.00 96.81 86 GLN A CA 1
ATOM 665 C C . GLN A 1 86 ? -12.443 -7.762 12.466 1.00 96.81 86 GLN A C 1
ATOM 667 O O . GLN A 1 86 ? -12.360 -7.400 13.638 1.00 96.81 86 GLN A O 1
ATOM 672 N N . GLY A 1 87 ? -13.359 -7.260 11.634 1.00 96.56 87 GLY A N 1
ATOM 673 C CA . GLY A 1 87 ? -14.343 -6.243 12.006 1.00 96.56 87 GLY A CA 1
ATOM 674 C C . GLY A 1 87 ? -13.887 -4.800 11.785 1.00 96.56 87 GLY A C 1
ATOM 675 O O . GLY A 1 87 ? -14.580 -3.884 12.224 1.00 96.56 87 GLY A O 1
ATOM 676 N N . TRP A 1 88 ? -12.756 -4.572 11.111 1.00 96.62 88 TRP A N 1
ATOM 677 C CA . TRP A 1 88 ? -12.333 -3.225 10.726 1.00 96.62 88 TRP A CA 1
ATOM 678 C C . TRP A 1 88 ? -13.060 -2.762 9.467 1.00 96.62 88 TRP A C 1
ATOM 680 O O . TRP A 1 88 ? -13.168 -3.491 8.482 1.00 96.62 88 TRP A O 1
ATOM 690 N N . GLU A 1 89 ? -13.506 -1.510 9.469 1.00 94.44 89 GLU A N 1
ATOM 691 C CA . GLU A 1 89 ? -14.151 -0.890 8.315 1.00 94.44 89 GLU A CA 1
ATOM 692 C C . GLU A 1 89 ? -13.190 0.058 7.595 1.00 94.44 89 GLU A C 1
ATOM 694 O O . GLU A 1 89 ? -12.427 0.807 8.214 1.00 94.44 89 GLU A O 1
ATOM 699 N N . LEU A 1 90 ? -13.242 0.055 6.262 1.00 93.62 90 LEU A N 1
ATOM 700 C CA . LEU A 1 90 ? -12.487 1.007 5.459 1.0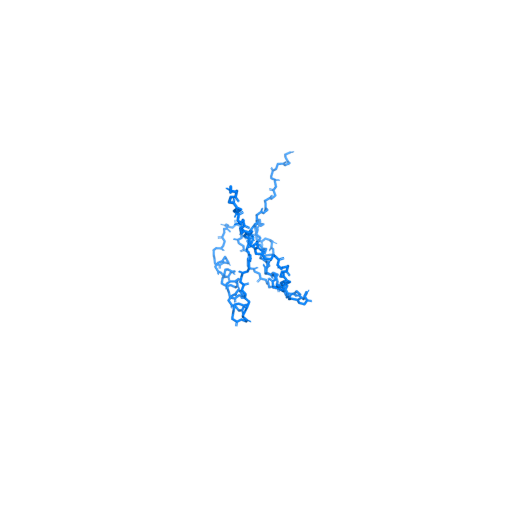0 93.62 90 LEU A CA 1
ATOM 701 C C . LEU A 1 90 ? -13.063 2.415 5.652 1.00 93.62 90 LEU A C 1
ATOM 703 O O . LEU A 1 90 ? -14.143 2.727 5.157 1.00 93.62 90 LEU A O 1
ATOM 707 N N . TYR A 1 91 ? -12.314 3.273 6.341 1.00 92.19 91 TYR A N 1
ATOM 708 C CA . TYR A 1 91 ? -12.743 4.644 6.621 1.00 92.19 91 TYR A CA 1
ATOM 709 C C . TYR A 1 91 ? -12.370 5.639 5.513 1.00 92.19 91 TYR A C 1
ATOM 711 O O . TYR A 1 91 ? -13.148 6.531 5.182 1.00 92.19 91 TYR A O 1
ATOM 719 N N . ASN A 1 92 ? -11.164 5.518 4.953 1.00 93.88 92 ASN A N 1
ATOM 720 C CA . ASN A 1 92 ? -10.655 6.439 3.943 1.00 93.88 92 ASN A CA 1
ATOM 721 C C . ASN A 1 92 ? -9.634 5.754 3.029 1.00 93.88 92 ASN A C 1
ATOM 723 O O . ASN A 1 92 ? -8.881 4.884 3.461 1.00 93.88 92 ASN A O 1
ATOM 727 N N . THR A 1 93 ? -9.558 6.225 1.787 1.00 95.31 93 THR A N 1
ATOM 728 C CA . THR A 1 93 ? -8.522 5.862 0.818 1.00 95.31 93 THR A CA 1
ATOM 729 C C . THR A 1 93 ? -7.934 7.128 0.218 1.00 95.31 93 THR A C 1
ATOM 731 O O . THR A 1 93 ? -8.676 8.013 -0.206 1.00 95.31 93 THR A O 1
ATOM 734 N N . ALA A 1 94 ? -6.612 7.197 0.119 1.00 94.81 94 ALA A N 1
ATOM 735 C CA . ALA A 1 94 ? -5.920 8.277 -0.570 1.00 94.81 94 ALA A CA 1
ATOM 736 C C . ALA A 1 94 ? -4.870 7.691 -1.515 1.00 94.81 94 ALA A C 1
ATOM 738 O O . ALA A 1 94 ? -4.133 6.782 -1.139 1.00 94.81 94 ALA A O 1
ATOM 739 N N . GLY A 1 95 ? -4.815 8.219 -2.737 1.00 93.06 95 GLY A N 1
ATOM 740 C CA . GLY A 1 95 ? -3.801 7.877 -3.731 1.00 93.06 95 GLY A CA 1
ATOM 741 C C . GLY A 1 95 ? -2.852 9.045 -3.979 1.00 93.06 95 GLY A C 1
ATOM 742 O O . GLY A 1 95 ? -3.208 10.206 -3.775 1.00 93.06 95 GLY A O 1
ATOM 743 N N . GLY A 1 96 ? -1.647 8.737 -4.448 1.00 89.75 96 GLY A N 1
ATOM 744 C CA . GLY A 1 96 ? -0.658 9.726 -4.853 1.00 89.75 96 GLY A CA 1
ATOM 745 C C . GLY A 1 96 ? 0.342 9.123 -5.831 1.00 89.75 96 GLY A C 1
ATOM 746 O O . GLY A 1 96 ? 0.630 7.930 -5.776 1.00 89.75 96 GLY A O 1
ATOM 747 N N . VAL A 1 97 ? 0.864 9.953 -6.730 1.00 85.56 97 VAL A N 1
ATOM 748 C CA . VAL A 1 97 ? 1.926 9.581 -7.669 1.00 85.56 97 VAL A CA 1
ATOM 749 C C . VAL A 1 97 ? 3.031 10.616 -7.550 1.00 85.56 97 VAL A C 1
ATOM 751 O O . VAL A 1 97 ? 2.759 11.814 -7.505 1.00 85.56 97 VAL A O 1
ATOM 754 N N . TYR A 1 98 ? 4.274 10.149 -7.504 1.00 79.38 98 TYR A N 1
ATOM 755 C CA . TYR A 1 98 ? 5.448 11.006 -7.586 1.00 79.38 98 TYR A CA 1
ATOM 756 C C . TYR A 1 98 ? 6.249 10.645 -8.835 1.00 79.38 98 TYR A C 1
ATOM 758 O O . TYR A 1 98 ? 6.639 9.490 -9.014 1.00 79.38 98 TYR A O 1
ATOM 766 N N . SER A 1 99 ? 6.508 11.638 -9.682 1.00 71.56 99 SER A N 1
ATOM 767 C CA . SER A 1 99 ? 7.452 11.552 -10.795 1.00 71.56 99 SER A CA 1
ATOM 768 C C . SER A 1 99 ? 8.608 12.507 -10.529 1.00 71.56 99 SER A C 1
ATOM 770 O O . SER A 1 99 ? 8.377 13.655 -10.156 1.00 71.56 99 SER A O 1
ATOM 772 N N . ALA A 1 100 ? 9.845 12.055 -10.730 1.00 66.44 100 ALA A N 1
ATOM 773 C CA . ALA A 1 100 ? 10.978 12.972 -10.746 1.00 66.44 100 ALA A CA 1
ATOM 774 C C . ALA A 1 100 ? 10.818 13.930 -11.938 1.00 66.44 100 ALA A C 1
ATOM 776 O O . ALA A 1 100 ? 10.645 13.469 -13.068 1.00 66.44 100 ALA A O 1
ATOM 777 N N . ASP A 1 101 ? 10.860 15.242 -11.690 1.00 64.75 101 ASP A N 1
ATOM 778 C CA . ASP A 1 101 ? 10.877 16.245 -12.755 1.00 64.75 101 ASP A CA 1
ATOM 779 C C . ASP A 1 101 ? 12.115 16.029 -13.629 1.00 64.75 101 ASP A C 1
ATOM 781 O O . ASP A 1 101 ? 13.251 16.159 -13.177 1.00 64.75 101 ASP A O 1
ATOM 785 N N . THR A 1 102 ? 11.913 15.744 -14.911 1.00 56.41 102 THR A N 1
ATOM 786 C CA . THR A 1 102 ? 12.993 15.688 -15.908 1.00 56.41 102 THR A CA 1
ATOM 787 C C . THR A 1 102 ? 13.382 17.080 -16.426 1.00 56.41 102 THR A C 1
ATOM 789 O O . THR A 1 102 ? 13.808 17.207 -17.570 1.00 56.41 102 THR A O 1
ATOM 792 N N . SER A 1 103 ? 13.236 18.138 -15.619 1.00 52.28 103 SER A N 1
ATOM 793 C CA . SER A 1 103 ? 13.577 19.519 -15.999 1.00 52.28 103 SER A CA 1
ATOM 794 C C . SER A 1 103 ? 14.694 20.104 -15.132 1.00 52.28 103 SER A C 1
ATOM 796 O O . SER A 1 103 ? 14.535 21.139 -14.488 1.00 52.28 103 SER A O 1
ATOM 798 N N . THR A 1 104 ? 15.860 19.477 -15.174 1.00 51.84 104 THR A N 1
ATOM 799 C CA . THR A 1 104 ? 17.134 20.189 -15.005 1.00 51.84 104 THR A CA 1
ATOM 800 C C . THR A 1 104 ? 17.998 19.820 -16.197 1.00 51.84 104 THR A C 1
ATOM 802 O O . THR A 1 104 ? 18.796 18.884 -16.132 1.00 51.84 104 THR A O 1
ATOM 805 N N . GLY A 1 105 ? 17.706 20.486 -17.318 1.00 45.75 105 GLY A N 1
ATOM 806 C CA . GLY A 1 105 ? 18.661 20.627 -18.414 1.00 45.75 105 GLY A CA 1
ATOM 807 C C . GLY A 1 105 ? 19.822 21.526 -18.017 1.00 45.75 105 GLY A C 1
ATOM 808 O O . GLY A 1 105 ? 19.669 22.285 -17.030 1.00 45.75 105 GLY A O 1
#

Foldseek 3Di:
DDDDDDDDDDDDPPPDPDDDQDKDWDWDADPDEQQPDWTWIWIAGSVRDIDIDTAGHQHHNVGGDVVSVVVRVVVVVVVVVVCVVVVDDDDDDDDDDDDDPPPPD

Sequence (105 aa):
MASSSTLMAQELPTLTPRSYEYYQVTTIESVVPAGLGRSRMLIRDENGRQEELKLENFFSAVGINFGNIMSNEAMIGNKIQQLSDQGWELYNTAGGVYSADTSTG